Protein AF-A0A2W6CYE6-F1 (afdb_monomer_lite)

Sequence (133 aa):
MAASGARVNWQDKPLEDAGVLAARGRITAGLGDLLARGVVAGTAAGLVFLVVQMGYGVEFLHQAAVAPLLAMSTVFHNTDVPTATSNDVVVGLVTHLTLSMLFGIAFAALVPLLRVRIPLLFVGGAVAGFALY

Radius of gyration: 24.81 Å; chains: 1; bounding box: 52×34×83 Å

Foldseek 3Di:
DDDPPPPDDPVCVVVVVVVVVVVVVVVVVVLVVLLVQLLVQLQVVLVVVLQVVLVCCVPPVVDHSLVQQQCQLVVVPVDNDRDPDPVSSVSSVVSSSVVSSVRSSVVSVVCVVVVDDPVVCVVVVVVVVVVVD

Secondary structure (DSSP, 8-state):
---------TTSHHHHHHHHHHHHHHHHHHHHHHHHHHHHHHHHHHHHHHHHHHHHHHHTT---TTHHHHHHHTTTSS-SS----HHHHHHHHHHHHHHHHHHHHHHHHHHHHTT--HHHHHHHHHHHHHHT-

pLDDT: mean 81.29, std 12.36, range [44.75, 95.75]

Structure (mmCIF, N/CA/C/O backbone):
data_AF-A0A2W6CYE6-F1
#
_entry.id   AF-A0A2W6CYE6-F1
#
loop_
_atom_site.group_PDB
_atom_site.id
_atom_site.type_symbol
_atom_site.label_atom_id
_atom_site.label_alt_id
_atom_site.label_comp_id
_atom_site.label_asym_id
_atom_site.label_entity_id
_atom_site.label_seq_id
_atom_site.pdbx_PDB_ins_code
_atom_site.Cartn_x
_atom_site.Cartn_y
_atom_site.Cartn_z
_atom_site.occupancy
_atom_site.B_iso_or_equiv
_atom_site.auth_seq_id
_atom_site.auth_comp_id
_atom_site.auth_asym_id
_atom_site.auth_atom_id
_atom_site.pdbx_PDB_model_num
ATOM 1 N N . MET A 1 1 ? -16.531 -8.868 64.495 1.00 45.41 1 MET A N 1
ATOM 2 C CA . MET A 1 1 ? -16.138 -9.328 63.145 1.00 45.41 1 MET A CA 1
ATOM 3 C C . MET A 1 1 ? -17.391 -9.806 62.425 1.00 45.41 1 MET A C 1
ATOM 5 O O . MET A 1 1 ? -17.820 -10.923 62.666 1.00 45.41 1 MET A O 1
ATOM 9 N N . ALA A 1 2 ? -18.031 -8.948 61.629 1.00 44.75 2 ALA A N 1
ATOM 10 C CA . ALA A 1 2 ? -19.179 -9.328 60.806 1.00 44.75 2 ALA A CA 1
ATOM 11 C C . ALA A 1 2 ? -18.713 -9.383 59.348 1.00 44.75 2 ALA A C 1
ATOM 13 O O . ALA A 1 2 ? -18.326 -8.362 58.782 1.00 44.75 2 ALA A O 1
ATOM 14 N N . ALA A 1 3 ? -18.681 -10.585 58.775 1.00 53.06 3 ALA A N 1
ATOM 15 C CA . ALA A 1 3 ? -18.386 -10.787 57.366 1.00 53.06 3 ALA A CA 1
ATOM 16 C C . ALA A 1 3 ? -19.584 -10.297 56.540 1.00 53.06 3 ALA A C 1
ATOM 18 O O . ALA A 1 3 ? -20.659 -10.895 56.569 1.00 53.06 3 ALA A O 1
ATOM 19 N N . SER A 1 4 ? -19.402 -9.178 55.837 1.00 54.78 4 SER A N 1
ATOM 20 C CA . SER A 1 4 ? -20.353 -8.667 54.851 1.00 54.78 4 SER A CA 1
ATOM 21 C C . SER A 1 4 ? -20.377 -9.616 53.651 1.00 54.78 4 SER A C 1
ATOM 23 O O . SER A 1 4 ? -19.489 -9.590 52.799 1.00 54.78 4 SER A O 1
ATOM 25 N N . GLY A 1 5 ? -21.369 -10.505 53.617 1.00 56.97 5 GLY A N 1
ATOM 26 C CA . GLY A 1 5 ? -21.650 -11.362 52.472 1.00 56.97 5 GLY A CA 1
ATOM 27 C C . GLY A 1 5 ? -22.288 -10.549 51.351 1.00 56.97 5 GLY A C 1
ATOM 28 O O . GLY A 1 5 ? -23.507 -10.383 51.322 1.00 56.97 5 GLY A O 1
ATOM 29 N N . ALA A 1 6 ? -21.474 -10.054 50.419 1.00 61.38 6 ALA A N 1
ATOM 30 C CA . ALA A 1 6 ? -21.964 -9.517 49.156 1.00 61.38 6 ALA A CA 1
ATOM 31 C C . ALA A 1 6 ? -22.671 -10.647 48.388 1.00 61.38 6 ALA A C 1
ATOM 33 O O . ALA A 1 6 ? -22.031 -11.548 47.844 1.00 61.38 6 ALA A O 1
ATOM 34 N N . ARG A 1 7 ? -24.010 -10.643 48.391 1.00 63.06 7 ARG A N 1
ATOM 35 C CA . ARG A 1 7 ? -24.801 -11.571 47.578 1.00 63.06 7 ARG A CA 1
ATOM 36 C C . ARG A 1 7 ? -24.575 -11.226 46.111 1.00 63.06 7 ARG A C 1
ATOM 38 O O . ARG A 1 7 ? -25.008 -10.173 45.657 1.00 63.06 7 ARG A O 1
ATOM 45 N N . VAL A 1 8 ? -23.901 -12.116 45.387 1.00 66.50 8 VAL A N 1
ATOM 46 C CA . VAL A 1 8 ? -23.808 -12.061 43.925 1.00 66.50 8 VAL A CA 1
ATOM 47 C C . VAL A 1 8 ? -25.227 -12.171 43.371 1.00 66.50 8 VAL A C 1
ATOM 49 O O . VAL A 1 8 ? -25.893 -13.188 43.574 1.00 66.50 8 VAL A O 1
ATOM 52 N N . ASN A 1 9 ? -25.706 -11.107 42.730 1.00 70.31 9 ASN A N 1
ATOM 53 C CA . ASN A 1 9 ? -27.020 -11.072 42.110 1.00 70.31 9 ASN A CA 1
ATOM 54 C C . ASN A 1 9 ? -26.935 -11.679 40.701 1.00 70.31 9 ASN A C 1
ATOM 56 O O . ASN A 1 9 ? -26.342 -11.116 39.787 1.00 70.31 9 ASN A O 1
ATOM 60 N N . TRP A 1 10 ? -27.489 -12.878 40.535 1.00 66.94 10 TRP A N 1
ATOM 61 C CA . TRP A 1 10 ? -27.408 -13.648 39.288 1.00 66.94 10 TRP A CA 1
ATOM 62 C C . TRP A 1 10 ? -28.378 -13.162 38.202 1.00 66.94 10 TRP A C 1
ATOM 64 O O . TRP A 1 10 ? -28.285 -13.620 37.067 1.00 66.94 10 TRP A O 1
ATOM 74 N N . GLN A 1 11 ? -29.290 -12.243 38.535 1.00 67.88 11 GLN A N 1
ATOM 75 C CA . GLN A 1 11 ? -30.254 -11.667 37.590 1.00 67.88 11 GLN A CA 1
ATOM 76 C C . GLN A 1 11 ? -29.622 -10.639 36.639 1.00 67.88 11 GLN A C 1
ATOM 78 O O . GLN A 1 11 ? -30.160 -10.407 35.558 1.00 67.88 11 GLN A O 1
ATOM 83 N N . ASP A 1 12 ? -28.457 -10.096 36.993 1.00 61.31 12 ASP A N 1
ATOM 84 C CA . ASP A 1 12 ? -27.823 -8.985 36.271 1.00 61.31 12 ASP A CA 1
ATOM 85 C C . ASP A 1 12 ? -26.881 -9.501 35.164 1.00 61.31 12 ASP A C 1
ATOM 87 O O . ASP A 1 12 ? -26.746 -8.888 34.103 1.00 61.31 12 ASP A O 1
ATOM 91 N N . LYS A 1 13 ? -26.317 -10.703 35.360 1.00 62.22 13 LYS A N 1
ATOM 92 C CA . LYS A 1 13 ? -25.397 -11.371 34.424 1.00 62.22 13 LYS A CA 1
ATOM 93 C C . LYS A 1 13 ? -25.895 -11.475 32.978 1.00 62.22 13 LYS A C 1
ATOM 95 O O . LYS A 1 13 ? -25.144 -11.099 32.086 1.00 62.22 13 LYS A O 1
ATOM 100 N N . PRO A 1 14 ? -27.128 -11.938 32.688 1.00 69.19 14 PRO A N 1
ATOM 101 C CA . PRO A 1 14 ? -27.566 -12.080 31.299 1.00 69.19 14 PRO A CA 1
ATOM 102 C C . PRO A 1 14 ? -27.663 -10.737 30.553 1.00 69.19 14 PRO A C 1
ATOM 104 O O . PRO A 1 1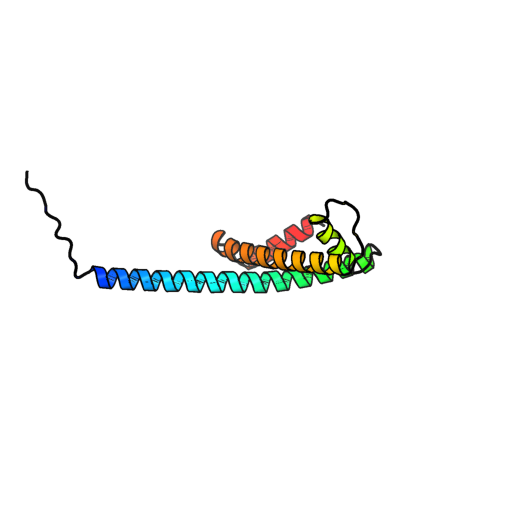4 ? -27.494 -10.705 29.334 1.00 69.19 14 PRO A O 1
ATOM 107 N N . LEU A 1 15 ? -27.893 -9.626 31.263 1.00 66.69 15 LEU A N 1
ATOM 108 C CA . LEU A 1 15 ? -27.908 -8.281 30.678 1.00 66.69 15 LEU A CA 1
ATOM 109 C C . LEU A 1 15 ? -26.484 -7.754 30.438 1.00 66.69 15 LEU A C 1
ATOM 111 O O . LEU A 1 15 ? -26.215 -7.164 29.389 1.00 66.69 15 LEU A O 1
ATOM 115 N N . GLU A 1 16 ? -25.564 -8.006 31.372 1.00 73.50 16 GLU A N 1
ATOM 116 C CA . GLU A 1 16 ? -24.137 -7.690 31.225 1.00 73.50 16 GLU A CA 1
ATOM 117 C C . GLU A 1 16 ? -23.508 -8.468 30.059 1.00 73.50 16 GLU A C 1
ATOM 119 O O . GLU A 1 16 ? -22.834 -7.882 29.208 1.00 73.50 16 GLU A O 1
ATOM 124 N N . ASP A 1 17 ? -23.805 -9.764 29.953 1.00 80.31 17 ASP A N 1
ATOM 125 C CA . ASP A 1 17 ? -23.307 -10.643 28.894 1.00 80.31 17 ASP A CA 1
ATOM 126 C C . ASP A 1 17 ? -23.814 -10.200 27.512 1.00 80.31 17 ASP A C 1
ATOM 128 O O . ASP A 1 17 ? -23.036 -10.112 26.556 1.00 80.31 17 ASP A O 1
ATOM 132 N N . ALA A 1 18 ? -25.096 -9.832 27.401 1.00 79.62 18 ALA A N 1
ATOM 133 C CA . ALA A 1 18 ? -25.662 -9.286 26.168 1.00 79.62 18 ALA A CA 1
ATOM 134 C C . ALA A 1 18 ? -24.985 -7.963 25.759 1.00 79.62 18 ALA A C 1
ATOM 136 O O . ALA A 1 18 ? -24.664 -7.758 24.583 1.00 79.62 18 ALA A O 1
ATOM 137 N N . GLY A 1 19 ? -24.710 -7.083 26.728 1.00 81.00 19 GLY A N 1
ATOM 138 C CA . GLY A 1 19 ? -23.988 -5.830 26.508 1.00 81.00 19 GLY A CA 1
ATOM 139 C C . GLY A 1 19 ? -22.554 -6.046 26.016 1.00 81.00 19 GLY A C 1
ATOM 140 O O . GLY A 1 19 ? -22.125 -5.406 25.050 1.00 81.00 19 GLY A O 1
ATOM 141 N N . VAL A 1 20 ? -21.826 -6.985 26.628 1.00 84.19 20 VAL A N 1
ATOM 142 C CA . VAL A 1 20 ? -20.447 -7.343 26.255 1.00 84.19 20 VAL A CA 1
ATOM 143 C C . VAL A 1 20 ? -20.394 -7.983 24.866 1.00 84.19 20 VAL A C 1
ATOM 145 O O . VAL A 1 20 ? -19.530 -7.625 24.062 1.00 84.19 20 VAL A O 1
ATOM 148 N N . LEU A 1 21 ? -21.325 -8.882 24.536 1.00 85.75 21 LEU A N 1
ATOM 149 C CA . LEU A 1 21 ? -21.412 -9.505 23.211 1.00 85.75 21 LEU A CA 1
ATOM 150 C C . LEU A 1 21 ? -21.720 -8.473 22.119 1.00 85.75 21 LEU A C 1
ATOM 152 O O . LEU A 1 21 ? -21.054 -8.454 21.082 1.00 85.75 21 LEU A O 1
ATOM 156 N N . ALA A 1 22 ? -22.657 -7.557 22.373 1.00 84.94 22 ALA A N 1
ATOM 157 C CA . ALA A 1 22 ? -22.974 -6.477 21.445 1.00 84.94 22 ALA A CA 1
ATOM 158 C C . ALA A 1 22 ? -21.791 -5.509 21.254 1.00 84.94 22 ALA A C 1
ATOM 160 O O . ALA A 1 22 ? -21.518 -5.069 20.135 1.00 84.94 22 ALA A O 1
ATOM 161 N N . ALA A 1 23 ? -21.053 -5.192 22.324 1.00 83.94 23 ALA A N 1
ATOM 162 C CA . ALA A 1 23 ? -19.844 -4.374 22.243 1.00 83.94 23 ALA A CA 1
ATOM 163 C C . ALA A 1 23 ? -18.741 -5.062 21.422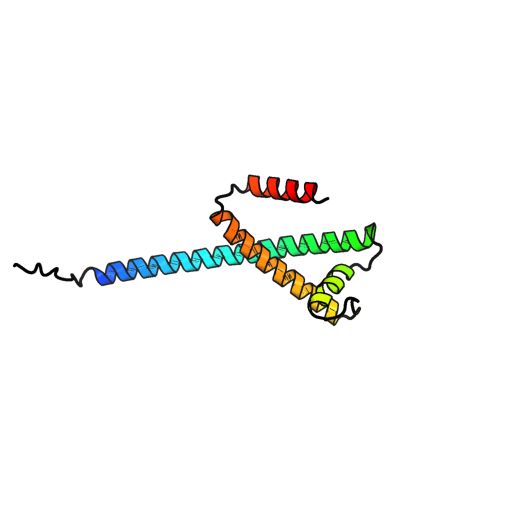 1.00 83.94 23 ALA A C 1
ATOM 165 O O . ALA A 1 23 ? -18.154 -4.434 20.541 1.00 83.94 23 ALA A O 1
ATOM 166 N N . ARG A 1 24 ? -18.511 -6.363 21.639 1.00 85.44 24 ARG A N 1
ATOM 167 C CA . ARG A 1 24 ? -17.569 -7.171 20.846 1.00 85.44 24 ARG A CA 1
ATOM 168 C C . ARG A 1 24 ? -17.952 -7.216 19.366 1.00 85.44 24 ARG A C 1
ATOM 170 O O . ARG A 1 24 ? -17.083 -7.048 18.511 1.00 85.44 24 ARG A O 1
ATOM 177 N N . GLY A 1 25 ? -19.240 -7.373 19.057 1.00 82.31 25 GLY A N 1
ATOM 178 C CA . GLY A 1 25 ? -19.752 -7.336 17.683 1.00 82.31 25 GLY A CA 1
ATOM 179 C C . GLY A 1 25 ? -19.466 -6.004 16.982 1.00 82.31 25 GLY A C 1
ATOM 180 O O . GLY A 1 25 ? -18.990 -5.982 15.851 1.00 82.31 25 GLY A O 1
ATOM 181 N N . ARG A 1 26 ? -19.658 -4.875 17.676 1.00 87.12 26 ARG A N 1
ATOM 182 C CA . ARG A 1 26 ? -19.343 -3.545 17.123 1.00 87.12 26 ARG A CA 1
ATOM 183 C C . ARG A 1 26 ? -17.847 -3.332 16.897 1.00 87.12 26 ARG A C 1
ATOM 185 O O . ARG A 1 26 ? -17.468 -2.773 15.874 1.00 87.12 26 ARG A O 1
ATOM 192 N N . ILE A 1 27 ? -17.003 -3.781 17.827 1.00 85.38 27 ILE A N 1
ATOM 193 C CA . ILE A 1 27 ? -15.541 -3.649 17.711 1.00 85.38 27 ILE A CA 1
ATOM 194 C C . ILE A 1 27 ? -15.020 -4.472 16.531 1.00 85.38 27 ILE A C 1
ATOM 196 O O . ILE A 1 27 ? -14.239 -3.968 15.730 1.00 85.38 27 ILE A O 1
ATOM 200 N N . THR A 1 28 ? -15.469 -5.720 16.402 1.00 87.94 28 THR A N 1
ATOM 201 C CA . THR A 1 28 ? -15.043 -6.610 15.312 1.00 87.94 28 THR A CA 1
ATOM 202 C C . THR A 1 28 ? -15.503 -6.105 13.945 1.00 87.94 28 THR A C 1
ATOM 204 O O . THR A 1 28 ? -14.694 -6.064 13.021 1.00 87.94 28 THR A O 1
ATOM 207 N N . ALA A 1 29 ? -16.747 -5.631 13.825 1.00 85.12 29 ALA A N 1
ATOM 208 C CA . ALA A 1 29 ? -17.243 -5.015 12.595 1.00 85.12 29 ALA A CA 1
ATOM 209 C C . ALA A 1 29 ? -16.484 -3.723 12.238 1.00 85.12 29 ALA A C 1
ATOM 211 O O . ALA A 1 29 ? -16.086 -3.540 11.090 1.00 85.12 29 ALA A O 1
ATOM 212 N N . GLY A 1 30 ? -16.229 -2.854 13.224 1.00 86.69 30 GLY A N 1
ATOM 213 C CA . GLY A 1 30 ? -15.472 -1.615 13.018 1.00 86.69 30 GLY A CA 1
ATOM 214 C C . GLY A 1 30 ? -14.016 -1.861 12.618 1.00 86.69 30 GLY A C 1
ATOM 215 O O . GLY A 1 30 ? -13.489 -1.168 11.751 1.00 86.69 30 GLY A O 1
ATOM 216 N N . LEU A 1 31 ? -13.375 -2.880 13.199 1.00 88.00 31 LEU A N 1
ATOM 217 C CA . LEU A 1 31 ? -12.030 -3.299 12.806 1.00 88.00 31 LEU A CA 1
ATOM 218 C C . LEU A 1 31 ? -12.018 -3.857 11.378 1.00 88.00 31 LEU A C 1
ATOM 220 O O . LEU A 1 31 ? -11.137 -3.506 10.600 1.00 88.00 31 LEU A O 1
ATOM 224 N N . GLY A 1 32 ? -13.010 -4.677 11.018 1.00 88.50 32 GLY A N 1
ATOM 225 C CA . GLY A 1 32 ? -13.160 -5.206 9.662 1.00 88.50 32 GLY A CA 1
ATOM 226 C C . GLY A 1 32 ? -13.27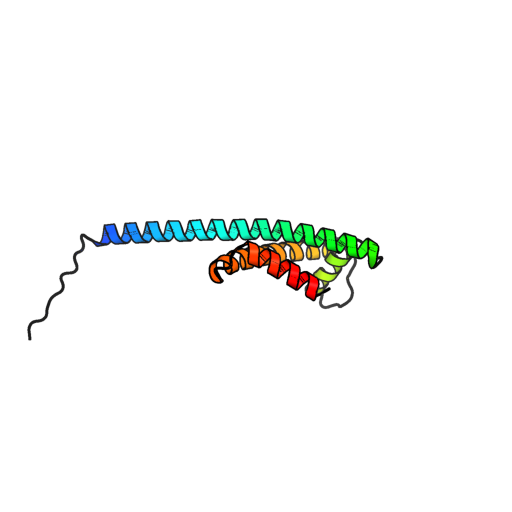7 -4.104 8.605 1.00 88.50 32 GLY A C 1
ATOM 227 O O . GLY A 1 32 ? -12.550 -4.142 7.613 1.00 88.50 32 GLY A O 1
ATOM 228 N N . ASP A 1 33 ? -14.121 -3.093 8.840 1.00 91.50 33 ASP A N 1
ATOM 229 C CA . ASP A 1 33 ? -14.270 -1.941 7.934 1.00 91.50 33 ASP A CA 1
ATOM 230 C C . ASP A 1 33 ? -12.960 -1.153 7.791 1.00 91.50 33 ASP A C 1
ATOM 232 O O . ASP A 1 33 ? -12.527 -0.837 6.682 1.00 91.50 33 ASP A O 1
ATOM 236 N N . LEU A 1 34 ? -12.279 -0.890 8.910 1.00 90.00 34 LEU A N 1
ATOM 237 C CA . LEU A 1 34 ? -11.010 -0.165 8.914 1.00 90.00 34 LEU A CA 1
ATOM 238 C C . LEU A 1 34 ? -9.936 -0.895 8.098 1.00 90.00 34 LEU A C 1
ATOM 240 O O . LEU A 1 34 ? -9.265 -0.276 7.270 1.00 90.00 34 LEU A O 1
ATOM 244 N N . LEU A 1 35 ? -9.797 -2.207 8.301 1.00 91.38 35 LEU A N 1
ATOM 245 C CA . LEU A 1 35 ? -8.840 -3.028 7.565 1.00 91.38 35 LEU A CA 1
ATOM 246 C C . LEU A 1 35 ? -9.183 -3.076 6.074 1.00 91.38 35 LEU A C 1
ATOM 248 O O . LEU A 1 35 ? -8.301 -2.855 5.248 1.00 91.38 35 LEU A O 1
ATOM 252 N N . ALA A 1 36 ? -10.452 -3.297 5.720 1.00 91.75 36 ALA A N 1
ATOM 253 C CA . ALA A 1 36 ? -10.893 -3.352 4.327 1.00 91.75 36 ALA A CA 1
ATOM 254 C C . ALA A 1 36 ? -10.614 -2.035 3.589 1.00 91.75 36 ALA A C 1
ATOM 256 O O . ALA A 1 36 ? -10.074 -2.033 2.482 1.00 91.75 36 ALA A O 1
ATOM 257 N N . ARG A 1 37 ? -10.907 -0.896 4.222 1.00 90.75 37 ARG A N 1
ATOM 258 C CA . ARG A 1 37 ? -10.620 0.429 3.657 1.00 90.75 37 ARG A CA 1
ATOM 259 C C . ARG A 1 37 ? -9.122 0.675 3.521 1.00 90.75 37 ARG A C 1
ATOM 261 O O . ARG A 1 37 ? -8.701 1.223 2.506 1.00 90.75 37 ARG A O 1
ATOM 268 N N . GLY A 1 38 ? -8.329 0.232 4.498 1.00 91.75 38 GLY A N 1
ATOM 269 C CA . GLY A 1 38 ? -6.869 0.259 4.428 1.00 91.75 38 GLY A CA 1
ATOM 270 C C . GLY A 1 38 ? -6.326 -0.547 3.251 1.00 91.75 38 GLY A C 1
ATOM 271 O O . GLY A 1 38 ? -5.533 -0.024 2.476 1.00 91.75 38 GLY A O 1
ATOM 272 N N . VAL A 1 39 ? -6.807 -1.777 3.053 1.00 95.75 39 VAL A N 1
ATOM 273 C CA . VAL A 1 39 ? -6.436 -2.633 1.911 1.00 95.75 39 VAL A CA 1
ATOM 274 C C . VAL A 1 39 ? -6.756 -1.953 0.583 1.00 95.75 39 VAL A C 1
ATOM 276 O O . VAL A 1 39 ? -5.892 -1.885 -0.292 1.00 95.75 39 VAL A O 1
ATOM 279 N N . VAL A 1 40 ? -7.973 -1.424 0.427 1.00 95.69 40 VAL A N 1
ATOM 280 C CA . VAL A 1 40 ? -8.409 -0.772 -0.818 1.00 95.69 40 VAL A CA 1
ATOM 281 C C . VAL A 1 40 ? -7.582 0.483 -1.095 1.00 95.69 40 VAL A C 1
ATOM 283 O O . VAL A 1 40 ? -7.052 0.636 -2.195 1.00 95.69 40 VAL A O 1
ATOM 286 N N . ALA A 1 41 ? -7.426 1.357 -0.097 1.00 90.50 41 ALA A N 1
ATOM 287 C CA . ALA A 1 41 ? -6.647 2.584 -0.235 1.00 90.50 41 ALA A CA 1
ATOM 288 C C . ALA A 1 41 ? -5.167 2.290 -0.522 1.00 90.50 41 ALA A C 1
ATOM 290 O O . ALA A 1 41 ? -4.583 2.900 -1.415 1.00 90.50 41 ALA A O 1
ATOM 291 N N . GLY A 1 42 ? -4.584 1.323 0.191 1.00 93.00 42 GLY A N 1
ATOM 292 C CA . GLY A 1 42 ? -3.209 0.875 -0.003 1.00 93.00 42 GLY A CA 1
ATOM 293 C C . GLY A 1 42 ? -2.976 0.303 -1.393 1.00 93.00 42 GLY A C 1
ATOM 294 O O . GLY A 1 42 ? -2.042 0.713 -2.070 1.00 93.00 42 GLY A O 1
ATOM 295 N N . THR A 1 43 ? -3.862 -0.577 -1.864 1.00 94.69 43 THR A N 1
ATOM 296 C CA . THR A 1 43 ? -3.766 -1.166 -3.211 1.00 94.69 43 THR A CA 1
ATOM 297 C C . THR A 1 43 ? -3.869 -0.096 -4.294 1.00 94.69 43 THR A C 1
ATOM 299 O O . THR A 1 43 ? -3.055 -0.075 -5.214 1.00 94.69 43 THR A O 1
ATOM 302 N N . ALA A 1 44 ? -4.833 0.824 -4.178 1.00 95.31 44 ALA A N 1
ATOM 303 C CA . ALA A 1 44 ? -5.011 1.903 -5.145 1.00 95.31 44 ALA A CA 1
ATOM 304 C C . ALA A 1 44 ? -3.783 2.828 -5.200 1.00 95.31 44 ALA A C 1
ATOM 306 O O . ALA A 1 44 ? -3.253 3.085 -6.280 1.00 95.31 44 ALA A O 1
ATOM 307 N N . ALA A 1 45 ? -3.294 3.278 -4.040 1.00 91.12 45 ALA A N 1
ATOM 308 C CA . ALA A 1 45 ? -2.098 4.113 -3.954 1.00 91.12 45 ALA A CA 1
ATOM 309 C C . ALA A 1 45 ? -0.849 3.378 -4.466 1.00 91.12 45 ALA A C 1
ATOM 311 O O . ALA A 1 45 ? -0.062 3.946 -5.220 1.00 91.12 45 ALA A O 1
ATOM 312 N N . GLY A 1 46 ? -0.703 2.100 -4.112 1.00 92.31 46 GLY A N 1
ATOM 313 C CA . GLY A 1 46 ? 0.382 1.238 -4.564 1.00 92.31 46 GLY A CA 1
ATOM 314 C C . GLY A 1 46 ? 0.418 1.074 -6.079 1.00 92.31 46 GLY A C 1
ATOM 315 O O . GLY A 1 46 ? 1.485 1.185 -6.675 1.00 92.31 46 GLY A O 1
ATOM 316 N N . LEU A 1 47 ? -0.729 0.863 -6.728 1.00 95.44 47 LEU A N 1
ATOM 317 C CA . LEU A 1 47 ? -0.806 0.761 -8.188 1.00 95.44 47 LEU A CA 1
ATOM 318 C C . LEU A 1 47 ? -0.436 2.076 -8.880 1.00 95.44 47 LEU A C 1
ATOM 320 O O . LEU A 1 47 ? 0.329 2.056 -9.842 1.00 95.44 47 LEU A O 1
ATOM 324 N N . VAL A 1 48 ? -0.928 3.214 -8.378 1.00 94.75 48 VAL A N 1
ATOM 325 C CA . VAL A 1 48 ? -0.545 4.535 -8.906 1.00 94.75 48 VAL A CA 1
ATOM 326 C C . VAL A 1 48 ? 0.962 4.741 -8.772 1.00 94.75 48 VAL A C 1
ATOM 328 O O . VAL A 1 48 ? 1.618 5.097 -9.747 1.00 94.75 48 VAL A O 1
ATOM 331 N N . PHE A 1 49 ? 1.525 4.452 -7.597 1.00 92.56 49 PHE A N 1
ATOM 332 C CA . PHE A 1 49 ? 2.963 4.544 -7.358 1.00 92.56 49 PHE A CA 1
ATOM 333 C C . PHE A 1 49 ? 3.766 3.638 -8.300 1.00 92.56 49 PHE A C 1
ATOM 335 O O . PHE A 1 49 ? 4.774 4.071 -8.853 1.00 92.56 49 PHE A O 1
ATOM 342 N N . LEU A 1 50 ? 3.298 2.408 -8.538 1.00 93.25 50 LEU A N 1
ATOM 343 C CA . LEU A 1 50 ? 3.944 1.483 -9.464 1.00 93.25 50 LEU A CA 1
ATOM 344 C C . LEU A 1 50 ? 3.980 2.050 -10.883 1.00 93.25 50 LEU A C 1
ATOM 346 O O . LEU A 1 50 ? 5.044 2.088 -11.487 1.00 93.25 50 LEU A O 1
ATOM 350 N N . VAL A 1 51 ? 2.844 2.523 -11.401 1.00 94.94 51 VAL A N 1
ATOM 351 C CA . VAL A 1 51 ? 2.766 3.098 -12.754 1.00 94.94 51 VAL A CA 1
ATOM 352 C C . VAL A 1 51 ? 3.682 4.312 -12.888 1.00 94.94 51 VAL A C 1
ATOM 354 O O . VAL A 1 51 ? 4.402 4.424 -13.878 1.00 94.94 51 VAL A O 1
ATOM 357 N N . VAL A 1 52 ? 3.706 5.189 -11.880 1.00 93.12 52 VAL A N 1
ATOM 358 C CA . VAL A 1 52 ? 4.607 6.349 -11.853 1.00 93.12 52 VAL A CA 1
ATOM 359 C C . VAL A 1 52 ? 6.072 5.906 -11.883 1.00 93.12 52 VAL A C 1
ATOM 361 O O . VAL A 1 52 ? 6.841 6.436 -12.679 1.00 93.12 52 VAL A O 1
ATOM 364 N N . GLN A 1 53 ? 6.454 4.896 -11.096 1.00 91.75 53 GLN A N 1
ATOM 365 C CA . GLN A 1 53 ? 7.815 4.346 -11.098 1.00 91.75 53 GLN A CA 1
ATOM 366 C C . GLN A 1 53 ? 8.191 3.691 -12.433 1.00 91.75 53 GLN A C 1
ATOM 368 O O . GLN A 1 53 ? 9.316 3.857 -12.899 1.00 91.75 53 GLN A O 1
ATOM 373 N N . MET A 1 54 ? 7.265 2.967 -13.068 1.00 92.31 54 MET A N 1
ATOM 374 C CA . MET A 1 54 ? 7.484 2.385 -14.397 1.00 92.31 54 MET A CA 1
ATOM 375 C C . MET A 1 54 ? 7.702 3.477 -15.447 1.00 92.31 54 MET A C 1
ATOM 377 O O . MET A 1 54 ? 8.647 3.392 -16.227 1.00 92.31 54 MET A O 1
ATOM 381 N N . GLY A 1 55 ? 6.865 4.520 -15.435 1.00 91.12 55 GLY A N 1
ATOM 382 C CA . GLY A 1 55 ? 7.014 5.676 -16.318 1.00 91.12 55 GLY A CA 1
ATOM 383 C C . GLY A 1 55 ? 8.340 6.396 -16.090 1.00 91.12 55 GLY A C 1
ATOM 384 O O . GLY A 1 55 ? 9.064 6.665 -17.042 1.00 91.12 55 GLY A O 1
ATOM 385 N N . TYR A 1 56 ? 8.713 6.623 -14.829 1.00 89.69 56 TYR A N 1
ATOM 386 C CA . TYR A 1 56 ? 9.988 7.248 -14.494 1.00 89.69 56 TYR A CA 1
ATOM 387 C C . TYR A 1 56 ? 11.186 6.422 -14.986 1.00 89.69 56 TYR A C 1
ATOM 389 O O . TYR A 1 56 ? 12.123 6.962 -15.573 1.00 89.69 56 TYR A O 1
ATOM 397 N N . GLY A 1 57 ? 11.141 5.101 -14.795 1.00 90.44 57 GLY A N 1
ATOM 398 C CA . GLY A 1 57 ? 12.189 4.188 -15.247 1.00 90.44 57 GLY A CA 1
ATOM 399 C C . GLY A 1 57 ? 12.378 4.190 -16.765 1.00 90.44 57 GLY A C 1
ATOM 400 O O . GLY A 1 57 ? 13.514 4.187 -17.236 1.00 90.44 57 GLY A O 1
ATOM 401 N N . VAL A 1 58 ? 11.283 4.246 -17.526 1.00 92.31 58 VAL A N 1
ATOM 402 C CA . VAL A 1 58 ? 11.328 4.313 -18.994 1.00 92.31 58 VAL A CA 1
ATOM 403 C C . VAL A 1 58 ? 11.853 5.666 -19.468 1.00 92.31 58 VAL A C 1
ATOM 405 O O . VAL A 1 58 ? 12.799 5.716 -20.253 1.00 92.31 58 VAL A O 1
ATOM 408 N N . GLU A 1 59 ? 11.261 6.754 -18.976 1.00 91.81 59 GLU A N 1
ATOM 409 C CA . GLU A 1 59 ? 11.502 8.102 -19.500 1.00 91.81 59 GLU A CA 1
ATOM 410 C C . GLU A 1 59 ? 12.846 8.688 -19.045 1.00 91.81 59 GLU A C 1
ATOM 412 O O . GLU A 1 59 ? 13.533 9.331 -19.835 1.00 91.81 59 GLU A O 1
ATOM 417 N N . PHE A 1 60 ? 13.254 8.454 -17.792 1.00 89.44 60 PHE A N 1
ATOM 418 C CA . PHE A 1 60 ? 14.436 9.107 -17.209 1.00 89.44 60 PHE A CA 1
ATOM 419 C C . PHE A 1 60 ? 15.624 8.172 -16.989 1.00 89.44 60 PHE A C 1
ATOM 421 O O . PHE A 1 60 ? 16.765 8.623 -17.037 1.00 89.44 60 PHE A O 1
ATOM 428 N N . LEU A 1 61 ? 15.383 6.881 -16.737 1.00 88.50 61 LEU A N 1
ATOM 429 C CA . LEU A 1 61 ? 16.453 5.910 -16.466 1.00 88.50 61 LEU A CA 1
ATOM 430 C C . LEU A 1 61 ? 16.766 5.006 -17.666 1.00 88.50 61 LEU A C 1
ATOM 432 O O . LEU A 1 61 ? 17.702 4.211 -17.594 1.00 88.50 61 LEU A O 1
ATOM 436 N N . HIS A 1 62 ? 15.998 5.118 -18.756 1.00 88.00 62 HIS A N 1
ATOM 437 C CA . HIS A 1 62 ? 16.109 4.281 -19.956 1.00 88.00 62 HIS A CA 1
ATOM 438 C C . HIS A 1 62 ? 16.079 2.772 -19.655 1.00 88.00 62 HIS A C 1
ATOM 440 O O . HIS A 1 62 ? 16.731 1.967 -20.323 1.00 88.00 62 HIS A O 1
ATOM 446 N N . GLN A 1 63 ? 15.322 2.382 -18.630 1.00 89.06 63 GLN A N 1
ATOM 447 C CA . GLN A 1 63 ? 15.135 0.995 -18.224 1.00 89.06 63 GLN A CA 1
ATOM 448 C C . GLN A 1 63 ? 13.838 0.422 -18.801 1.00 89.06 63 GLN A C 1
ATOM 450 O O . GLN A 1 63 ? 12.918 1.142 -19.187 1.00 89.06 63 GLN A O 1
ATOM 455 N N . ALA A 1 64 ? 13.740 -0.909 -18.834 1.00 87.38 64 ALA A N 1
ATOM 456 C CA . ALA A 1 64 ? 12.486 -1.568 -19.173 1.00 87.38 64 ALA A CA 1
ATOM 457 C C . ALA A 1 64 ? 11.392 -1.195 -18.157 1.00 87.38 64 ALA A C 1
ATOM 459 O O . ALA A 1 64 ? 11.657 -1.126 -16.960 1.00 87.38 64 ALA A O 1
ATOM 460 N N . ALA A 1 65 ? 10.142 -1.056 -18.607 1.00 88.38 65 ALA A N 1
ATOM 461 C CA . ALA A 1 65 ? 9.014 -0.726 -17.726 1.00 88.38 65 ALA A CA 1
ATOM 462 C C . ALA A 1 65 ? 8.837 -1.724 -16.567 1.00 88.38 65 ALA A C 1
ATOM 464 O O . ALA A 1 65 ? 8.365 -1.365 -15.499 1.00 88.38 65 ALA A O 1
ATOM 465 N N . VAL A 1 66 ? 9.247 -2.981 -16.751 1.00 88.75 66 VAL A N 1
ATOM 466 C CA . VAL A 1 66 ? 9.187 -4.021 -15.711 1.00 88.75 66 VAL A CA 1
ATOM 467 C C . VAL A 1 66 ? 10.366 -3.988 -14.733 1.00 88.75 66 VAL A C 1
ATOM 469 O O . VAL A 1 66 ? 10.354 -4.736 -13.759 1.00 88.75 66 VAL A O 1
ATOM 472 N N . ALA A 1 67 ? 11.373 -3.137 -14.951 1.00 86.88 67 ALA A N 1
ATOM 473 C CA . ALA A 1 67 ? 12.571 -3.063 -14.114 1.00 86.88 67 ALA A CA 1
ATOM 474 C C . ALA A 1 67 ? 12.278 -2.860 -12.614 1.00 86.88 67 ALA A C 1
ATOM 476 O O . ALA A 1 67 ? 12.902 -3.555 -11.815 1.00 86.88 67 ALA A O 1
ATOM 477 N N . PRO A 1 68 ? 11.298 -2.030 -12.193 1.00 85.94 68 PRO A N 1
ATOM 478 C CA . PRO A 1 68 ? 10.939 -1.919 -10.780 1.00 85.94 68 PRO A CA 1
ATOM 479 C C . PRO A 1 68 ? 10.446 -3.243 -10.179 1.00 85.94 68 PRO A C 1
ATOM 481 O O . PRO A 1 68 ? 10.767 -3.559 -9.039 1.00 85.94 68 PRO A O 1
ATOM 484 N N . LEU A 1 69 ? 9.699 -4.045 -10.948 1.00 89.62 69 LEU A N 1
ATOM 485 C CA . LEU A 1 69 ? 9.199 -5.347 -10.491 1.00 89.62 69 LEU A CA 1
ATOM 486 C C . LEU A 1 69 ? 10.338 -6.360 -10.359 1.00 89.62 69 LEU A C 1
ATOM 488 O O . LEU A 1 69 ? 10.405 -7.089 -9.372 1.00 89.62 69 LEU A O 1
ATOM 492 N N . LEU A 1 70 ? 11.261 -6.360 -11.320 1.00 88.25 70 LEU A N 1
ATOM 493 C CA . LEU A 1 70 ? 12.455 -7.201 -11.282 1.00 88.25 70 LEU A CA 1
ATOM 494 C C . LEU A 1 70 ? 13.383 -6.818 -10.119 1.00 88.25 70 LEU A C 1
ATOM 496 O O . LEU A 1 70 ? 13.952 -7.686 -9.472 1.00 88.25 70 LEU A O 1
ATOM 500 N N . ALA A 1 71 ? 13.505 -5.528 -9.809 1.00 84.81 71 ALA A N 1
ATOM 501 C CA . ALA A 1 71 ? 14.272 -5.066 -8.657 1.00 84.81 71 ALA A CA 1
ATOM 502 C C . ALA A 1 71 ? 13.638 -5.475 -7.316 1.00 84.81 71 ALA A C 1
ATOM 504 O O . ALA A 1 71 ? 14.348 -5.648 -6.336 1.00 84.81 71 ALA A O 1
ATOM 505 N N . MET A 1 72 ? 12.316 -5.646 -7.244 1.00 83.50 72 MET A N 1
ATOM 506 C CA . MET A 1 72 ? 11.654 -6.134 -6.027 1.00 83.50 72 MET A CA 1
ATOM 507 C C . MET A 1 72 ? 11.781 -7.650 -5.860 1.00 83.50 72 MET A C 1
ATOM 509 O O . MET A 1 72 ? 11.845 -8.139 -4.733 1.00 83.50 72 MET A O 1
ATOM 513 N N . SER A 1 73 ? 11.828 -8.414 -6.955 1.00 82.19 73 SER A N 1
ATOM 514 C CA . SER A 1 73 ? 11.958 -9.873 -6.877 1.00 82.19 73 SER A CA 1
ATOM 515 C C . SER A 1 73 ? 13.328 -10.324 -6.366 1.00 82.19 73 SER A C 1
ATOM 517 O O . SER A 1 73 ? 13.433 -11.429 -5.831 1.00 82.19 73 SER A O 1
ATOM 519 N N . THR A 1 74 ? 14.360 -9.475 -6.443 1.00 82.12 74 THR A N 1
ATOM 520 C CA . THR A 1 74 ? 15.676 -9.748 -5.840 1.00 82.12 74 THR A CA 1
ATOM 521 C C . THR A 1 74 ? 15.623 -9.832 -4.316 1.00 82.12 74 THR A C 1
ATOM 523 O O . THR A 1 74 ? 16.517 -10.398 -3.716 1.00 82.12 74 THR A O 1
ATOM 526 N N . VAL A 1 75 ? 14.558 -9.380 -3.646 1.00 80.75 75 VAL A N 1
ATOM 527 C CA . VAL A 1 75 ? 14.397 -9.637 -2.201 1.00 80.75 75 VAL A CA 1
ATOM 528 C C . VAL A 1 75 ? 14.301 -11.143 -1.906 1.00 80.75 75 VAL A C 1
ATOM 530 O O . VAL A 1 75 ? 14.708 -11.597 -0.839 1.00 80.75 75 VAL A O 1
ATOM 533 N N . PHE A 1 76 ? 13.783 -11.929 -2.854 1.00 80.69 76 PHE A N 1
ATOM 534 C CA . PHE A 1 76 ? 13.593 -13.378 -2.712 1.00 80.69 76 PHE A CA 1
ATOM 535 C C . PHE A 1 76 ? 14.701 -14.205 -3.362 1.00 80.69 76 PHE A C 1
ATOM 537 O O . PHE A 1 76 ? 14.793 -15.408 -3.121 1.00 80.69 76 PHE A O 1
ATOM 544 N N . HIS A 1 77 ? 15.552 -13.568 -4.161 1.00 70.00 77 HIS A N 1
ATOM 545 C CA . HIS A 1 77 ? 16.709 -14.194 -4.775 1.00 70.00 77 HIS A CA 1
ATOM 546 C C . HIS A 1 77 ? 17.938 -13.628 -4.082 1.00 70.00 77 HIS A C 1
ATOM 548 O O . HIS A 1 77 ? 18.136 -12.428 -4.092 1.00 70.00 77 HIS A O 1
ATOM 554 N N . ASN A 1 78 ? 18.773 -14.457 -3.459 1.00 66.00 78 ASN A N 1
ATOM 555 C CA . ASN A 1 78 ? 19.975 -13.992 -2.752 1.00 66.00 78 ASN A CA 1
ATOM 556 C C . ASN A 1 78 ? 21.084 -13.534 -3.736 1.00 66.00 78 ASN A C 1
ATOM 558 O O . ASN A 1 78 ? 22.222 -13.992 -3.667 1.00 66.00 78 ASN A O 1
ATOM 562 N N . THR A 1 79 ? 20.712 -12.726 -4.729 1.00 62.06 79 THR A N 1
ATOM 563 C CA . THR A 1 79 ? 21.479 -12.312 -5.897 1.00 62.06 79 THR A CA 1
ATOM 564 C C . THR A 1 79 ? 21.160 -10.854 -6.208 1.00 62.06 79 THR A C 1
ATOM 566 O O . THR A 1 79 ? 20.001 -10.501 -6.420 1.00 62.06 79 THR A O 1
ATOM 569 N N . ASP A 1 80 ? 22.195 -10.029 -6.333 1.00 62.12 80 ASP A N 1
ATOM 570 C CA . ASP A 1 80 ? 22.051 -8.589 -6.592 1.00 62.12 80 ASP A CA 1
ATOM 571 C C . ASP A 1 80 ? 21.660 -8.258 -8.046 1.00 62.12 80 ASP A C 1
ATOM 573 O O . ASP A 1 80 ? 21.448 -7.096 -8.393 1.00 62.12 80 ASP A O 1
ATOM 577 N N . VAL A 1 81 ? 21.576 -9.269 -8.919 1.00 60.56 81 VAL A N 1
ATOM 578 C CA . VAL A 1 81 ? 21.288 -9.101 -10.347 1.00 60.56 81 VAL A CA 1
ATOM 579 C C . VAL A 1 81 ? 19.898 -9.658 -10.661 1.00 60.56 81 VAL A C 1
ATOM 581 O O . VAL A 1 81 ? 19.672 -10.851 -10.449 1.00 60.56 81 VAL A O 1
ATOM 584 N N . PRO A 1 82 ? 18.968 -8.842 -11.191 1.00 62.78 82 PRO A N 1
ATOM 585 C CA . PRO A 1 82 ? 17.632 -9.314 -11.519 1.00 62.78 82 PRO A CA 1
ATOM 586 C C . PRO A 1 82 ? 17.660 -10.324 -12.669 1.00 62.78 82 PRO A C 1
ATOM 588 O O . PRO A 1 82 ? 18.134 -10.025 -13.768 1.00 62.78 82 PRO A O 1
ATOM 591 N N . THR A 1 83 ? 17.106 -11.513 -12.448 1.00 67.88 83 THR A N 1
ATOM 592 C CA . THR A 1 83 ? 16.788 -12.446 -13.529 1.00 67.88 83 THR A CA 1
ATOM 593 C C . THR A 1 83 ? 15.557 -11.938 -14.274 1.00 67.88 83 THR A C 1
ATOM 595 O O . THR A 1 83 ? 14.517 -11.659 -13.686 1.00 67.88 83 THR A O 1
ATOM 598 N N . ALA A 1 84 ? 15.659 -11.761 -15.591 1.00 73.31 84 ALA A N 1
ATOM 599 C CA . ALA A 1 84 ? 14.568 -11.214 -16.399 1.00 73.31 84 ALA A CA 1
ATOM 600 C C . ALA A 1 84 ? 13.577 -12.309 -16.833 1.00 73.31 84 ALA A C 1
ATOM 602 O O . ALA A 1 84 ? 13.327 -12.494 -18.024 1.00 73.31 84 ALA A O 1
ATOM 603 N N . THR A 1 85 ? 13.041 -13.078 -15.881 1.00 84.12 85 THR A N 1
ATOM 604 C CA . THR A 1 85 ? 12.029 -14.101 -16.179 1.00 84.12 85 THR A CA 1
ATOM 605 C C . THR A 1 85 ? 10.618 -13.577 -15.929 1.00 84.12 85 THR A C 1
ATOM 607 O O . THR A 1 85 ? 10.391 -12.698 -15.098 1.00 84.12 85 THR A O 1
ATOM 610 N N . SER A 1 86 ? 9.622 -14.141 -16.618 1.00 83.50 86 SER A N 1
ATOM 611 C CA . SER A 1 86 ? 8.213 -13.807 -16.365 1.00 83.50 86 SER A CA 1
ATOM 612 C C . SER A 1 86 ? 7.782 -14.140 -14.933 1.00 83.50 86 SER A C 1
ATOM 614 O O . SER A 1 86 ? 6.905 -13.470 -14.394 1.00 83.50 86 SER A O 1
ATOM 616 N N . ASN A 1 87 ? 8.410 -15.138 -14.302 1.00 86.69 87 ASN A N 1
ATOM 617 C CA . ASN A 1 87 ? 8.146 -15.487 -12.909 1.00 86.69 87 ASN A CA 1
ATOM 618 C C . ASN A 1 87 ? 8.589 -14.365 -11.958 1.00 86.69 87 ASN A C 1
ATOM 620 O O . ASN A 1 87 ? 7.847 -13.999 -11.053 1.00 86.69 87 ASN A O 1
ATOM 624 N N . ASP A 1 88 ? 9.743 -13.751 -12.216 1.00 86.88 88 ASP A N 1
ATOM 625 C CA . ASP A 1 88 ? 10.277 -12.657 -11.398 1.00 86.88 88 ASP A CA 1
ATOM 626 C C . ASP A 1 88 ? 9.405 -11.404 -11.459 1.00 86.88 88 ASP A C 1
ATOM 628 O O . ASP A 1 88 ? 9.169 -10.756 -10.441 1.00 86.88 88 ASP A O 1
ATOM 632 N N . VAL A 1 89 ? 8.838 -11.110 -12.631 1.00 88.88 89 VAL A N 1
ATOM 633 C CA . VAL A 1 89 ? 7.861 -10.024 -12.790 1.00 88.88 89 VAL A CA 1
ATOM 634 C C . VAL A 1 89 ? 6.619 -10.277 -11.930 1.00 88.88 89 VAL A C 1
ATOM 636 O O . VAL A 1 89 ? 6.133 -9.360 -11.265 1.00 88.88 89 VAL A O 1
ATOM 639 N N . VAL A 1 90 ? 6.115 -11.516 -11.906 1.00 91.06 90 VAL A N 1
ATOM 640 C CA . VAL A 1 90 ? 4.957 -11.896 -11.082 1.00 91.06 90 VAL A CA 1
ATOM 641 C C . VAL A 1 90 ? 5.293 -11.807 -9.595 1.00 91.06 90 VAL A C 1
ATOM 643 O O . VAL A 1 90 ? 4.511 -11.237 -8.838 1.00 91.06 90 VAL A O 1
ATOM 646 N N . VAL A 1 91 ? 6.457 -12.309 -9.175 1.00 90.69 91 VAL A N 1
ATOM 647 C CA . VAL A 1 91 ? 6.920 -12.223 -7.781 1.00 90.69 91 VAL A CA 1
ATOM 648 C C . VAL A 1 91 ? 7.030 -10.764 -7.342 1.00 90.69 91 VAL A C 1
ATOM 650 O O . VAL A 1 91 ? 6.495 -10.402 -6.294 1.00 90.69 91 VAL A O 1
ATOM 653 N N . GLY A 1 92 ? 7.648 -9.908 -8.157 1.00 90.50 92 GLY A N 1
ATOM 654 C CA . GLY A 1 92 ? 7.727 -8.469 -7.911 1.00 90.50 92 GLY A CA 1
ATOM 655 C C . GLY A 1 92 ? 6.351 -7.817 -7.773 1.00 90.50 92 GLY A C 1
ATOM 656 O O . GLY A 1 92 ? 6.113 -7.072 -6.826 1.00 90.50 92 GLY A O 1
ATOM 657 N N . LEU A 1 93 ? 5.410 -8.146 -8.665 1.00 93.00 93 LEU A N 1
ATOM 658 C CA . LEU A 1 93 ? 4.053 -7.594 -8.629 1.00 93.00 93 LEU A CA 1
ATOM 659 C C . LEU A 1 93 ? 3.287 -8.032 -7.377 1.00 93.00 93 LEU A C 1
ATOM 661 O O . LEU A 1 93 ? 2.673 -7.199 -6.713 1.00 93.00 93 LEU A O 1
ATOM 665 N N . VAL A 1 94 ? 3.335 -9.321 -7.035 1.00 94.25 94 VAL A N 1
ATOM 666 C CA . VAL A 1 94 ? 2.695 -9.852 -5.823 1.00 94.25 94 VAL A CA 1
ATOM 667 C C . VAL A 1 94 ? 3.282 -9.178 -4.589 1.00 94.25 94 VAL A C 1
ATOM 669 O O . VAL A 1 94 ? 2.533 -8.692 -3.747 1.00 94.25 94 VAL A O 1
ATOM 672 N N . THR A 1 95 ? 4.608 -9.066 -4.522 1.00 93.25 95 THR A N 1
ATOM 673 C CA . THR A 1 95 ? 5.314 -8.405 -3.418 1.00 93.25 95 THR A CA 1
ATOM 674 C C . THR A 1 95 ? 4.870 -6.958 -3.271 1.00 93.25 95 THR A C 1
ATOM 676 O O . THR A 1 95 ? 4.509 -6.529 -2.174 1.00 93.25 95 THR A O 1
ATOM 679 N N . HIS A 1 96 ? 4.826 -6.221 -4.381 1.00 9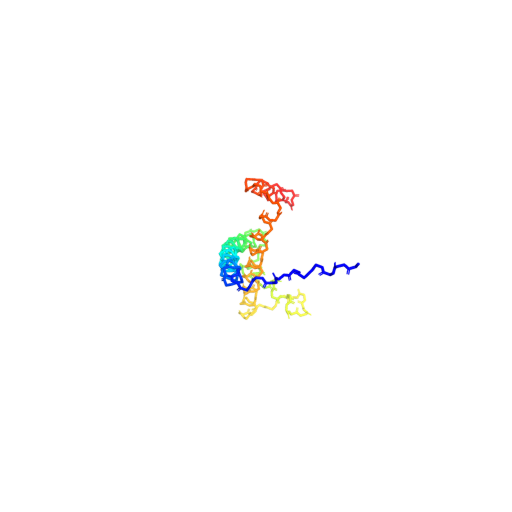3.62 96 HIS A N 1
ATOM 680 C CA . HIS A 1 96 ? 4.393 -4.831 -4.397 1.00 93.62 96 HIS A CA 1
ATOM 681 C C . HIS A 1 96 ? 2.957 -4.675 -3.896 1.00 93.62 96 HIS A C 1
ATOM 683 O O . HIS A 1 96 ? 2.679 -3.828 -3.046 1.00 93.62 96 HIS A O 1
ATOM 689 N N . LEU A 1 97 ? 2.040 -5.519 -4.373 1.00 95.62 97 LEU A N 1
ATOM 690 C CA . LEU A 1 97 ? 0.641 -5.494 -3.954 1.00 95.62 97 LEU A CA 1
ATOM 691 C C . LEU A 1 97 ? 0.485 -5.858 -2.474 1.00 95.62 97 LEU A C 1
ATOM 693 O O . LEU A 1 97 ? -0.249 -5.181 -1.757 1.00 95.62 97 LEU A O 1
ATOM 697 N N . THR A 1 98 ? 1.199 -6.876 -1.991 1.00 94.44 98 THR A N 1
ATOM 698 C CA . THR A 1 98 ? 1.194 -7.265 -0.576 1.00 94.44 98 THR A CA 1
ATOM 699 C C . THR A 1 98 ? 1.695 -6.131 0.311 1.00 94.44 98 THR A C 1
ATOM 701 O O . THR A 1 98 ? 1.006 -5.758 1.261 1.00 94.44 98 THR A O 1
ATOM 704 N N . LEU A 1 99 ? 2.845 -5.535 -0.011 1.00 94.00 99 LEU A N 1
ATOM 705 C CA . LEU A 1 99 ? 3.384 -4.403 0.744 1.00 94.00 99 LEU A CA 1
ATOM 706 C C . LEU A 1 99 ? 2.443 -3.198 0.703 1.00 94.00 99 LEU A C 1
ATOM 708 O O . LEU A 1 99 ? 2.228 -2.564 1.730 1.00 94.00 99 LEU A O 1
ATOM 712 N N . SER A 1 100 ? 1.822 -2.925 -0.443 1.00 93.69 100 SER A N 1
ATOM 713 C CA . SER A 1 100 ? 0.858 -1.832 -0.601 1.00 93.69 100 SER A CA 1
ATOM 714 C C . SER A 1 100 ? -0.390 -2.031 0.264 1.00 93.69 100 SER A C 1
ATOM 716 O O . SER A 1 100 ? -0.831 -1.104 0.943 1.00 93.69 100 SER A O 1
ATOM 718 N N . MET A 1 101 ? -0.938 -3.250 0.300 1.00 94.94 101 MET A N 1
ATOM 719 C CA . MET A 1 101 ? -2.061 -3.601 1.174 1.00 94.94 101 MET A CA 1
ATOM 720 C C . MET A 1 101 ? -1.693 -3.458 2.653 1.00 94.94 101 MET A C 1
ATOM 722 O O . MET A 1 101 ? -2.439 -2.841 3.413 1.00 94.94 101 MET A O 1
ATOM 726 N N . LEU A 1 102 ? -0.534 -3.985 3.058 1.00 94.25 102 LEU A N 1
ATOM 727 C CA . LEU A 1 102 ? -0.046 -3.879 4.435 1.00 94.25 102 LEU A CA 1
ATOM 728 C C . LEU A 1 102 ? 0.210 -2.426 4.836 1.00 94.25 102 LEU A C 1
ATOM 730 O O . LEU A 1 102 ? -0.168 -2.021 5.933 1.00 94.25 102 LEU A O 1
ATOM 734 N N . PHE A 1 103 ? 0.794 -1.628 3.943 1.00 92.00 103 PHE A N 1
ATOM 735 C CA . PHE A 1 103 ? 1.019 -0.207 4.169 1.00 92.00 103 PHE A CA 1
ATOM 736 C C . PHE A 1 103 ? -0.304 0.542 4.336 1.00 92.00 103 PHE A C 1
ATOM 738 O O . PHE A 1 103 ? -0.461 1.309 5.281 1.00 92.00 103 PHE A O 1
ATOM 745 N N . GLY A 1 104 ? -1.292 0.271 3.480 1.00 91.06 104 GLY A N 1
ATOM 746 C CA . GLY A 1 104 ? -2.624 0.860 3.593 1.00 91.06 104 GLY A CA 1
ATOM 747 C C . GLY A 1 104 ? -3.351 0.471 4.881 1.00 91.06 104 GLY A C 1
ATOM 748 O O . GLY A 1 104 ? -3.951 1.332 5.524 1.00 91.06 104 GLY A O 1
ATOM 749 N N . ILE A 1 105 ? -3.254 -0.793 5.309 1.00 91.94 105 ILE A N 1
ATOM 750 C CA . ILE A 1 105 ? -3.758 -1.255 6.612 1.00 91.94 105 ILE A CA 1
ATOM 751 C C . ILE A 1 105 ? -3.067 -0.506 7.757 1.00 91.94 105 ILE A C 1
ATOM 753 O O . ILE A 1 105 ? -3.742 0.030 8.638 1.00 91.94 105 ILE A O 1
ATOM 757 N N . ALA A 1 106 ? -1.733 -0.453 7.743 1.00 90.00 106 ALA A N 1
ATOM 758 C CA . ALA A 1 106 ? -0.955 0.225 8.771 1.00 90.00 106 ALA A CA 1
ATOM 759 C C . ALA A 1 106 ? -1.336 1.706 8.849 1.00 90.00 106 ALA A C 1
ATOM 761 O O . ALA A 1 106 ? -1.564 2.226 9.938 1.00 90.00 106 ALA A O 1
ATOM 762 N N . PHE A 1 107 ? -1.500 2.367 7.702 1.00 87.88 107 PHE A N 1
ATOM 763 C CA . PHE A 1 107 ? -1.925 3.758 7.636 1.00 87.88 107 PHE A CA 1
ATOM 764 C C . PHE A 1 107 ? -3.353 3.938 8.164 1.00 87.88 107 PHE A C 1
ATOM 766 O O . PHE A 1 107 ? -3.590 4.802 9.005 1.00 87.88 107 PHE A O 1
ATOM 773 N N . ALA A 1 108 ? -4.297 3.085 7.760 1.00 87.25 108 ALA A N 1
ATOM 774 C CA . ALA A 1 108 ? -5.675 3.122 8.250 1.00 87.25 108 ALA A CA 1
ATOM 775 C C . ALA A 1 108 ? -5.770 2.948 9.774 1.00 87.25 108 ALA A C 1
ATOM 777 O O . ALA A 1 108 ? -6.629 3.564 10.401 1.00 87.25 108 ALA A O 1
ATOM 778 N N . ALA A 1 109 ? -4.876 2.160 10.379 1.00 87.69 109 ALA A N 1
ATOM 779 C CA . ALA A 1 109 ? -4.774 2.018 11.831 1.00 87.69 109 ALA A CA 1
ATOM 780 C C . ALA A 1 109 ? -4.048 3.203 12.497 1.00 87.69 109 ALA A C 1
ATOM 782 O O . ALA A 1 109 ? -4.420 3.637 13.589 1.00 87.69 109 ALA A O 1
ATOM 783 N N . LEU A 1 110 ? -3.029 3.754 11.838 1.00 85.25 110 LEU A N 1
ATOM 784 C CA . LEU A 1 110 ? -2.187 4.820 12.372 1.00 85.25 110 LEU A CA 1
ATOM 785 C C . LEU A 1 110 ? -2.904 6.179 12.417 1.00 85.25 110 LEU A C 1
ATOM 787 O O . LEU A 1 110 ? -2.746 6.924 13.383 1.00 85.25 110 LEU A O 1
ATOM 791 N N . VAL A 1 111 ? -3.725 6.497 11.411 1.00 84.12 111 VAL A N 1
ATOM 792 C CA . VAL A 1 111 ? -4.493 7.755 11.340 1.00 84.12 111 VAL A CA 1
ATOM 793 C C . VAL A 1 111 ? -5.364 7.999 12.584 1.00 84.12 111 VAL A C 1
ATOM 795 O O . VAL A 1 111 ? -5.224 9.064 13.198 1.00 84.12 111 VAL A O 1
ATOM 798 N N . PRO A 1 112 ? -6.239 7.064 13.011 1.00 81.19 112 PRO A N 1
ATOM 799 C CA . PRO A 1 112 ? -7.025 7.245 14.227 1.00 81.19 112 PRO A CA 1
ATOM 800 C C . PRO A 1 112 ? -6.161 7.204 15.493 1.00 81.19 112 PRO A C 1
ATOM 802 O O . PRO A 1 112 ? -6.455 7.943 16.433 1.00 81.19 112 PRO A O 1
ATOM 805 N N . LEU A 1 113 ? -5.081 6.407 15.519 1.00 81.25 113 LEU A N 1
ATOM 806 C CA . LEU A 1 113 ? -4.170 6.326 16.667 1.00 81.25 113 LEU A CA 1
ATOM 807 C C . LEU A 1 113 ? -3.501 7.674 16.962 1.00 81.25 113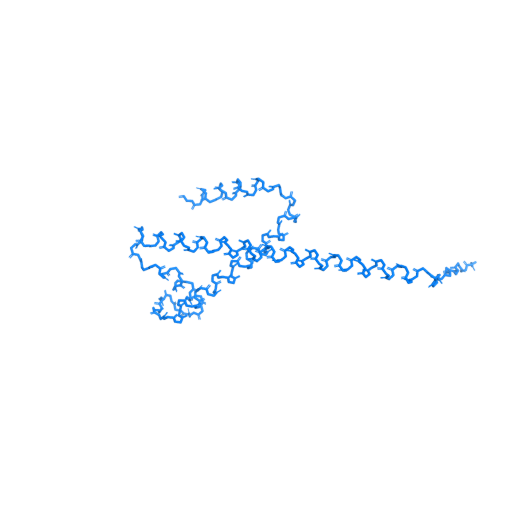 LEU A C 1
ATOM 809 O O . LEU A 1 113 ? -3.484 8.125 18.105 1.00 81.25 113 LEU A O 1
ATOM 813 N N . LEU A 1 114 ? -2.995 8.343 15.926 1.00 79.56 114 LEU A N 1
ATOM 814 C CA . LEU A 1 114 ? -2.332 9.639 16.053 1.00 79.56 114 LEU A CA 1
ATOM 815 C C . LEU A 1 114 ? -3.323 10.814 16.164 1.00 79.56 114 LEU A C 1
ATOM 817 O O . LEU A 1 114 ? -2.902 11.955 16.350 1.00 79.56 114 LEU A O 1
ATOM 821 N N . ARG A 1 115 ? -4.638 10.563 16.041 1.00 78.25 115 ARG A N 1
ATOM 822 C CA . ARG A 1 115 ? -5.708 11.584 16.026 1.00 78.25 115 ARG A CA 1
ATOM 823 C C . ARG A 1 115 ? -5.452 12.713 15.016 1.00 78.25 115 ARG A C 1
ATOM 825 O O . ARG A 1 115 ? -5.872 13.854 15.223 1.00 78.25 115 ARG A O 1
ATOM 832 N N . VAL A 1 116 ? -4.737 12.412 13.933 1.00 67.50 116 VAL A N 1
ATOM 833 C CA . VAL A 1 116 ? -4.278 13.429 12.982 1.00 67.50 116 VAL A CA 1
ATOM 834 C C . VAL A 1 116 ? -5.441 13.835 12.094 1.00 67.50 116 VAL A C 1
ATOM 836 O O . VAL A 1 116 ? -6.177 12.999 11.569 1.00 67.50 116 VAL A O 1
ATOM 839 N N . ARG A 1 117 ? -5.613 15.145 11.904 1.00 74.50 117 ARG A N 1
ATOM 840 C CA . ARG A 1 117 ? -6.596 15.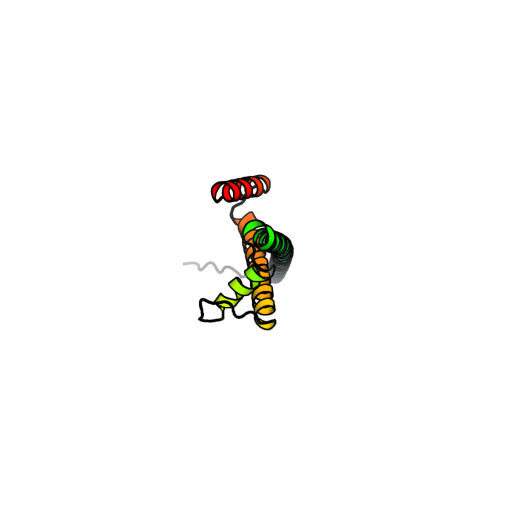658 10.949 1.00 74.50 117 ARG A CA 1
ATOM 841 C C . ARG A 1 117 ? -6.138 15.307 9.535 1.00 74.50 117 ARG A C 1
ATOM 843 O O . ARG A 1 117 ? -5.019 15.635 9.159 1.00 74.50 117 ARG A O 1
ATOM 850 N N . ILE A 1 118 ? -7.028 14.715 8.741 1.00 68.25 118 ILE A N 1
ATOM 851 C CA . ILE A 1 118 ? -6.777 14.279 7.354 1.00 68.25 118 ILE A CA 1
ATOM 852 C C . ILE A 1 118 ? -6.019 15.320 6.494 1.00 68.25 118 ILE A C 1
ATOM 854 O O . ILE A 1 118 ? -5.060 14.921 5.836 1.00 68.25 118 ILE A O 1
ATOM 858 N N . PRO A 1 119 ? -6.325 16.638 6.529 1.00 71.12 119 PRO A N 1
ATOM 859 C CA . PRO A 1 119 ? -5.571 17.632 5.756 1.00 71.12 119 PRO A CA 1
ATOM 860 C C . PRO A 1 119 ? -4.082 17.693 6.122 1.00 71.12 119 PRO A C 1
ATOM 862 O O . PRO A 1 119 ? -3.241 17.907 5.256 1.00 71.12 119 PRO A O 1
ATOM 865 N N . LEU A 1 120 ? -3.745 17.473 7.397 1.00 69.81 120 LEU A N 1
ATOM 866 C CA . LEU A 1 120 ? -2.366 17.511 7.881 1.00 69.81 120 LEU A CA 1
ATOM 867 C C . LEU A 1 120 ? -1.536 16.341 7.337 1.00 69.81 120 LEU A C 1
ATOM 869 O O . LEU A 1 120 ? -0.338 16.495 7.140 1.00 69.81 120 LEU A O 1
ATOM 873 N N . LEU A 1 121 ? -2.163 15.189 7.073 1.00 68.19 121 LEU A N 1
ATOM 874 C CA . LEU A 1 121 ? -1.491 14.025 6.484 1.00 68.19 121 LEU A CA 1
ATOM 875 C C . LEU A 1 121 ? -1.183 14.242 5.008 1.00 68.19 121 LEU A C 1
ATOM 877 O O . LEU A 1 121 ? -0.099 13.885 4.563 1.00 68.19 121 LEU A O 1
ATOM 881 N N . PHE A 1 122 ? -2.103 14.862 4.265 1.00 71.56 122 PHE A N 1
ATOM 882 C CA . PHE A 1 122 ? -1.852 15.228 2.871 1.00 71.56 122 PHE A CA 1
ATOM 883 C C . PHE A 1 122 ? -0.724 16.250 2.760 1.00 71.56 122 PHE A C 1
ATOM 885 O O . PHE A 1 122 ? 0.200 16.054 1.977 1.00 71.56 122 PHE A O 1
ATOM 892 N N . VAL A 1 123 ? -0.761 17.305 3.579 1.00 72.31 123 VAL A N 1
ATOM 893 C CA . VAL A 1 123 ? 0.296 18.324 3.586 1.00 72.31 123 VAL A CA 1
ATOM 894 C C . VAL A 1 123 ? 1.618 17.728 4.064 1.00 72.31 123 VAL A C 1
ATOM 896 O O . VAL A 1 123 ? 2.636 17.930 3.418 1.00 72.31 123 VAL A O 1
ATOM 899 N N . GLY A 1 124 ? 1.615 16.945 5.145 1.00 70.25 124 GLY A N 1
ATOM 900 C CA . GLY A 1 124 ? 2.819 16.298 5.666 1.00 70.25 124 GLY A CA 1
ATOM 901 C C . GLY A 1 124 ? 3.434 15.306 4.681 1.00 70.25 124 GLY A C 1
ATOM 902 O O . GLY A 1 124 ? 4.643 15.316 4.491 1.00 70.25 124 GLY A O 1
ATOM 903 N N . GLY A 1 125 ? 2.610 14.499 4.008 1.00 68.75 125 GLY A N 1
ATOM 904 C CA . GLY A 1 125 ? 3.057 13.574 2.968 1.00 68.75 125 GLY A CA 1
ATOM 905 C C . GLY A 1 125 ? 3.609 14.294 1.739 1.00 68.75 125 GLY A C 1
ATOM 906 O O . GLY A 1 125 ? 4.665 13.916 1.242 1.00 68.75 125 GLY A O 1
ATOM 907 N N . ALA A 1 126 ? 2.952 15.368 1.289 1.00 71.81 126 ALA A N 1
ATOM 908 C CA . ALA A 1 126 ? 3.443 16.187 0.184 1.00 71.81 126 ALA A CA 1
ATOM 909 C C . ALA A 1 126 ? 4.768 16.881 0.534 1.00 71.81 126 ALA A C 1
ATOM 911 O O . ALA A 1 126 ? 5.696 16.855 -0.265 1.00 71.81 126 ALA A O 1
ATOM 912 N N . VAL A 1 127 ? 4.885 17.447 1.739 1.00 73.88 127 VAL A N 1
ATOM 913 C CA . VAL A 1 127 ? 6.113 18.100 2.219 1.00 73.88 127 VAL A CA 1
ATOM 914 C C . VAL A 1 127 ? 7.242 17.089 2.396 1.00 73.88 127 VAL A C 1
ATOM 916 O O . VAL A 1 127 ? 8.354 17.361 1.966 1.00 73.88 127 VAL A O 1
ATOM 919 N N . ALA A 1 128 ? 6.975 15.922 2.984 1.00 67.44 128 ALA A N 1
ATOM 920 C CA . ALA A 1 128 ? 7.978 14.870 3.129 1.00 67.44 128 ALA A CA 1
ATOM 921 C C . ALA A 1 128 ? 8.434 14.336 1.765 1.00 67.44 128 ALA A C 1
ATOM 923 O O . ALA A 1 128 ? 9.628 14.160 1.553 1.00 67.44 128 ALA A O 1
ATOM 924 N N . GLY A 1 129 ? 7.502 14.137 0.828 1.00 63.59 129 GLY A N 1
ATOM 925 C CA . GLY A 1 129 ? 7.822 13.749 -0.544 1.00 63.59 129 GLY A CA 1
ATOM 926 C C . GLY A 1 129 ? 8.676 14.794 -1.263 1.00 63.59 129 GLY A C 1
ATOM 927 O O . GLY A 1 129 ? 9.649 14.431 -1.909 1.00 63.59 129 GLY A O 1
ATOM 928 N N . PHE A 1 130 ? 8.363 16.082 -1.095 1.00 67.69 130 PHE A N 1
ATOM 929 C CA . PHE A 1 130 ? 9.139 17.180 -1.678 1.00 67.69 130 PHE A CA 1
ATOM 930 C C . PHE A 1 130 ? 10.498 17.384 -0.997 1.00 67.69 130 PHE A C 1
ATOM 932 O O . PHE A 1 130 ? 11.434 17.835 -1.630 1.00 67.69 130 PHE A O 1
ATOM 939 N N . ALA A 1 131 ? 10.618 17.082 0.296 1.00 65.06 131 ALA A N 1
ATOM 940 C CA . ALA A 1 131 ? 11.876 17.210 1.032 1.00 65.06 131 ALA A CA 1
ATOM 941 C C . ALA A 1 131 ? 12.864 16.069 0.739 1.00 65.06 131 ALA A C 1
ATOM 943 O O . ALA A 1 131 ? 14.056 16.210 1.005 1.00 65.06 131 ALA A O 1
ATOM 944 N N . LEU A 1 132 ? 12.366 14.933 0.246 1.00 63.03 132 LEU A N 1
ATOM 945 C CA . LEU A 1 132 ? 13.162 13.758 -0.115 1.00 63.03 132 LEU A CA 1
ATOM 946 C C . LEU A 1 132 ? 13.550 13.727 -1.605 1.00 63.03 132 LEU A C 1
ATOM 948 O O . LEU A 1 132 ? 14.188 12.762 -2.026 1.00 63.03 132 LEU A O 1
ATOM 952 N N . TYR A 1 133 ? 13.168 14.748 -2.377 1.00 47.19 133 TYR A N 1
ATOM 953 C CA . TYR A 1 133 ? 13.441 14.895 -3.809 1.00 47.19 133 TYR A CA 1
ATOM 954 C C . TYR A 1 133 ? 14.203 16.197 -4.075 1.00 47.19 133 TYR A C 1
ATOM 956 O O . TYR A 1 133 ? 15.134 16.172 -4.909 1.00 47.19 133 TYR A O 1
#